Protein AF-A0A3M1NDR6-F1 (afdb_monomer_lite)

Radius of gyration: 30.27 Å; chains: 1; bounding box: 52×83×50 Å

Secondary structure (DSSP, 8-state):
-TTTHHHHHHHHHHHT-PPP-PPPPP---S-SSGGGSTT-----HHHHHHH-HHHHHHHHHSHHHHSS----GGG----SSSPPPEEETTTTEEEEEEEETTEEEEEEE-

pLDDT: mean 85.21, std 14.34, range [54.5, 98.19]

Structure (mmCIF, N/CA/C/O backbone):
data_AF-A0A3M1NDR6-F1
#
_entry.id   AF-A0A3M1NDR6-F1
#
loop_
_atom_site.group_PDB
_atom_site.id
_atom_site.type_symbol
_atom_site.label_atom_id
_atom_site.label_alt_id
_atom_site.label_comp_id
_atom_site.label_asym_id
_atom_site.label_entity_id
_atom_site.label_seq_id
_atom_site.pdbx_PDB_ins_code
_atom_site.Cartn_x
_atom_site.Cartn_y
_atom_site.Cartn_z
_atom_site.occupancy
_atom_site.B_iso_or_equiv
_atom_site.auth_seq_id
_atom_site.auth_comp_id
_atom_site.auth_asym_id
_atom_site.auth_atom_id
_atom_site.pdbx_PDB_model_num
ATOM 1 N N . MET A 1 1 ? -27.136 66.615 16.556 1.00 56.97 1 MET A N 1
ATOM 2 C CA . MET A 1 1 ? -26.266 65.715 17.355 1.00 56.97 1 MET A CA 1
ATOM 3 C C . MET A 1 1 ? -25.707 64.520 16.559 1.00 56.97 1 MET A C 1
ATOM 5 O O . MET A 1 1 ? -24.837 63.831 17.066 1.00 56.97 1 MET A O 1
ATOM 9 N N . GLN A 1 2 ? -26.086 64.322 15.286 1.00 55.66 2 GLN A N 1
ATOM 10 C CA . GLN A 1 2 ? -25.692 63.155 14.470 1.00 55.66 2 GLN A CA 1
ATOM 11 C C . GLN A 1 2 ? -24.245 63.156 13.919 1.00 55.66 2 GLN A C 1
ATOM 13 O O . GLN A 1 2 ? -23.840 62.178 13.303 1.00 55.66 2 GLN A O 1
ATOM 18 N N . ARG A 1 3 ? -23.469 64.245 14.072 1.00 57.88 3 ARG A N 1
ATOM 19 C CA . ARG A 1 3 ? -22.143 64.396 13.426 1.00 57.88 3 ARG A CA 1
ATOM 20 C C . ARG A 1 3 ? -20.926 64.243 14.350 1.00 57.88 3 ARG A C 1
ATOM 22 O O . ARG A 1 3 ? -19.820 64.147 13.837 1.00 57.88 3 ARG A O 1
ATOM 29 N N . LEU A 1 4 ? -21.108 64.165 15.675 1.00 57.12 4 LEU A N 1
ATOM 30 C CA . LEU A 1 4 ? -20.011 63.882 16.625 1.00 57.12 4 LEU A CA 1
ATOM 31 C C . LEU A 1 4 ? -19.834 62.386 16.930 1.00 57.12 4 LEU A C 1
ATOM 33 O O . LEU A 1 4 ? -18.748 61.958 17.311 1.00 57.12 4 LEU A O 1
ATOM 37 N N . LEU A 1 5 ? -20.878 61.586 16.706 1.00 54.50 5 LEU A N 1
ATOM 38 C CA . LEU A 1 5 ? -20.864 60.142 16.931 1.00 54.50 5 LEU A CA 1
ATOM 39 C C . LEU A 1 5 ? -19.798 59.366 16.121 1.00 54.50 5 LEU A C 1
ATOM 41 O O . LEU A 1 5 ? -19.174 58.480 16.701 1.00 54.50 5 LEU A O 1
ATOM 45 N N . PRO A 1 6 ? -19.523 59.669 14.831 1.00 59.19 6 PRO A N 1
ATOM 46 C CA . PRO A 1 6 ? -18.581 58.859 14.058 1.00 59.19 6 PRO A CA 1
ATOM 47 C C . PRO A 1 6 ? -17.116 59.118 14.441 1.00 59.19 6 PRO A C 1
ATOM 49 O O . PRO A 1 6 ? -16.286 58.226 14.300 1.00 59.19 6 PRO A O 1
ATOM 52 N N . LEU A 1 7 ? -16.791 60.306 14.969 1.00 59.47 7 LEU A N 1
ATOM 53 C CA . LEU A 1 7 ? -15.426 60.650 15.385 1.00 59.47 7 LEU A CA 1
ATOM 54 C C . LEU A 1 7 ? -15.036 60.007 16.720 1.00 59.47 7 LEU A C 1
ATOM 56 O O . LEU A 1 7 ? -13.909 59.539 16.861 1.00 59.47 7 LEU A O 1
ATOM 60 N N . LEU A 1 8 ? -15.966 59.929 17.677 1.00 59.53 8 LEU A N 1
ATOM 61 C CA . LEU A 1 8 ? -15.717 59.216 18.933 1.00 59.53 8 LEU A CA 1
ATOM 62 C C . LEU A 1 8 ? -15.611 57.701 18.717 1.00 59.53 8 LEU A C 1
ATOM 64 O O . LEU A 1 8 ? -14.817 57.038 19.381 1.00 59.53 8 LEU A O 1
ATOM 68 N N . ALA A 1 9 ? -16.368 57.165 17.757 1.00 59.34 9 ALA A N 1
ATOM 69 C CA . ALA A 1 9 ? -16.315 55.750 17.411 1.00 59.34 9 ALA A CA 1
ATOM 70 C C . ALA A 1 9 ? -14.952 55.337 16.824 1.00 59.34 9 ALA A C 1
ATOM 72 O O . ALA A 1 9 ? -14.464 54.248 17.114 1.00 59.34 9 ALA A O 1
ATOM 73 N N . LEU A 1 10 ? -14.302 56.210 16.045 1.00 61.91 10 LEU A N 1
ATOM 74 C CA . LEU A 1 10 ? -13.026 55.892 15.400 1.00 61.91 10 LEU A CA 1
ATOM 75 C C . LEU A 1 10 ? -11.831 55.932 16.371 1.00 61.91 10 LEU A C 1
ATOM 77 O O . LEU A 1 10 ? -10.900 55.143 16.232 1.00 61.91 10 LEU A O 1
ATOM 81 N N . ALA A 1 11 ? -11.869 56.804 17.384 1.00 60.50 11 ALA A N 1
ATOM 82 C CA . ALA A 1 11 ? -10.804 56.914 18.386 1.00 60.50 11 ALA A CA 1
ATOM 83 C C . ALA A 1 11 ? -10.769 55.723 19.365 1.00 60.50 11 ALA A C 1
ATOM 85 O O . ALA A 1 11 ? -9.692 55.312 19.793 1.00 60.50 11 ALA A O 1
ATOM 86 N N . GLY A 1 12 ? -11.924 55.123 19.678 1.00 60.44 12 GLY A N 1
ATOM 87 C CA . GLY A 1 12 ? -11.996 53.921 20.519 1.00 60.44 12 GLY A CA 1
ATOM 88 C C . GLY A 1 12 ? -11.406 52.672 19.855 1.00 60.44 12 GLY A C 1
ATOM 89 O O . GLY A 1 12 ? -10.890 51.794 20.543 1.00 60.44 12 GLY A O 1
ATOM 90 N N . LEU A 1 13 ? -11.418 52.615 18.520 1.00 60.44 13 LEU A N 1
ATOM 91 C CA . LEU A 1 13 ? -10.944 51.455 17.762 1.00 60.44 13 LEU A CA 1
ATOM 92 C C . LEU A 1 13 ? -9.418 51.269 17.835 1.00 60.44 13 LEU A C 1
ATOM 94 O O . LEU A 1 13 ? -8.938 50.143 17.776 1.00 60.44 13 LEU A O 1
ATOM 98 N N . MET A 1 14 ? -8.656 52.354 18.001 1.00 59.41 14 MET A N 1
ATOM 99 C CA . MET A 1 14 ? -7.185 52.318 17.997 1.00 59.41 14 MET A CA 1
ATOM 100 C C . MET A 1 14 ? -6.573 51.935 19.354 1.00 59.41 14 MET A C 1
ATOM 102 O O . MET A 1 14 ? -5.431 51.490 19.402 1.00 59.41 14 MET A O 1
ATOM 106 N N . ALA A 1 15 ? -7.315 52.070 20.460 1.00 60.53 15 ALA A N 1
ATOM 107 C CA . ALA A 1 15 ? -6.827 51.724 21.802 1.00 60.53 15 ALA A CA 1
ATOM 108 C C . ALA A 1 15 ? -6.993 50.232 22.150 1.00 60.53 15 ALA A C 1
ATOM 110 O O . ALA A 1 15 ? -6.400 49.752 23.113 1.00 60.53 15 ALA A O 1
ATOM 111 N N . ALA A 1 16 ? -7.785 49.491 21.370 1.00 62.81 16 ALA A N 1
ATOM 112 C CA . ALA A 1 16 ? -8.087 48.082 21.624 1.00 62.81 16 ALA A CA 1
ATOM 113 C C . ALA A 1 16 ? -7.040 47.103 21.050 1.00 62.81 16 ALA A C 1
ATOM 115 O O . ALA A 1 16 ? -7.160 45.898 21.256 1.00 62.81 16 ALA A O 1
ATOM 116 N N . CYS A 1 17 ? -6.011 47.592 20.352 1.00 55.97 17 CYS A N 1
ATOM 117 C CA . CYS A 1 17 ? -4.984 46.758 19.723 1.00 55.97 17 CYS A CA 1
ATOM 118 C C . CYS A 1 17 ? -3.597 46.999 20.341 1.00 55.97 17 CYS A C 1
ATOM 120 O O . CYS A 1 17 ? -2.694 47.512 19.686 1.00 55.97 17 CYS A O 1
ATOM 122 N N . GLY A 1 18 ? -3.420 46.630 21.612 1.00 68.25 18 GLY A N 1
ATOM 123 C CA . GLY A 1 18 ? -2.092 46.411 22.200 1.00 68.25 18 GLY A CA 1
ATOM 124 C C . GLY A 1 18 ? -1.675 44.938 22.053 1.00 68.25 18 GLY A C 1
ATOM 125 O O . GLY A 1 18 ? -2.551 44.073 22.108 1.00 68.25 18 GLY A O 1
ATOM 126 N N . PRO A 1 19 ? -0.381 44.613 21.859 1.00 63.00 19 PRO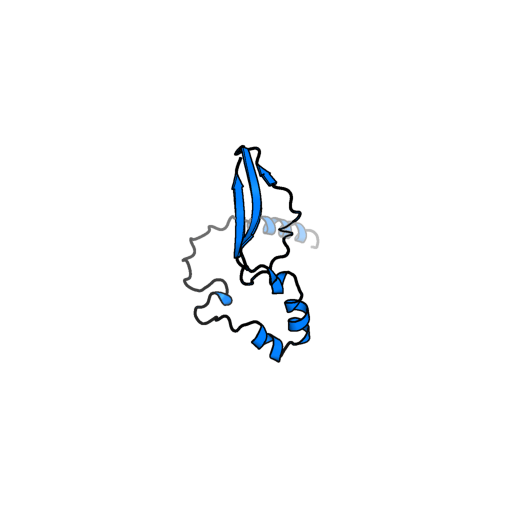 A N 1
ATOM 127 C CA . PRO A 1 19 ? 0.056 43.226 21.725 1.00 63.00 19 PRO A CA 1
ATOM 128 C C . PRO A 1 19 ? -0.117 42.483 23.057 1.00 63.00 19 PRO A C 1
ATOM 130 O O . PRO A 1 19 ? 0.375 42.920 24.099 1.00 63.00 19 PRO A O 1
ATOM 133 N N . ALA A 1 20 ? -0.842 41.366 23.018 1.00 65.31 20 ALA A N 1
ATOM 134 C CA . ALA A 1 20 ? -1.028 40.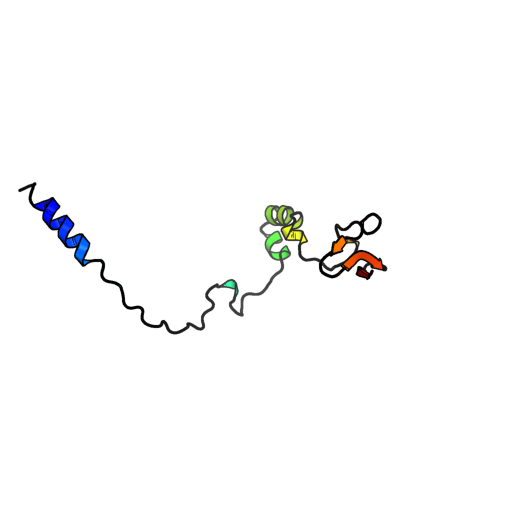492 24.166 1.00 65.31 20 ALA A CA 1
ATOM 135 C C . ALA A 1 20 ? 0.293 39.780 24.503 1.00 65.31 20 ALA A C 1
ATOM 137 O O . ALA A 1 20 ? 0.941 39.206 23.633 1.00 65.31 20 ALA A O 1
ATOM 138 N N . SER A 1 21 ? 0.696 39.840 25.773 1.00 63.44 21 SER A N 1
ATOM 139 C CA . SER A 1 21 ? 1.845 39.100 26.299 1.00 63.44 21 SER A CA 1
ATOM 140 C C . SER A 1 21 ? 1.474 37.622 26.436 1.00 63.44 21 SER A C 1
ATOM 142 O O . SER A 1 21 ? 0.594 37.281 27.230 1.00 63.44 21 SER A O 1
ATOM 144 N N . GLU A 1 22 ? 2.108 36.751 25.652 1.00 64.81 22 GLU A N 1
ATOM 145 C CA . GLU A 1 22 ? 1.891 35.305 25.720 1.00 64.81 22 GLU A CA 1
ATOM 146 C C . GLU A 1 22 ? 2.621 34.717 26.938 1.00 64.81 22 GLU A C 1
ATOM 148 O O . GLU A 1 22 ? 3.836 34.847 27.103 1.00 64.81 22 GLU A O 1
ATOM 153 N N . ARG A 1 23 ? 1.857 34.077 27.830 1.00 63.84 23 ARG A N 1
ATOM 154 C CA . ARG A 1 23 ? 2.364 33.336 28.993 1.00 63.84 23 ARG A CA 1
ATOM 155 C C . ARG A 1 23 ? 2.594 31.881 28.559 1.00 63.84 23 ARG A C 1
ATOM 157 O O . ARG A 1 23 ? 1.717 31.356 27.880 1.00 63.84 23 ARG A O 1
ATOM 164 N N . PRO A 1 24 ? 3.692 31.203 28.945 1.00 61.94 24 PRO A N 1
ATOM 165 C CA . PRO A 1 24 ? 3.923 29.828 28.509 1.00 61.94 24 PRO A CA 1
ATOM 166 C C . PRO A 1 24 ? 2.834 28.917 29.081 1.00 61.94 24 PRO A C 1
ATOM 168 O O . PRO A 1 24 ? 2.686 28.808 30.301 1.00 61.94 24 PRO A O 1
ATOM 171 N N . GLU A 1 25 ? 2.053 28.307 28.197 1.00 67.19 25 GLU A N 1
ATOM 172 C CA . GLU A 1 25 ? 0.986 27.374 28.542 1.00 67.19 25 GLU A CA 1
ATOM 173 C C . GLU A 1 25 ? 1.606 26.043 28.990 1.00 67.19 25 GLU A C 1
ATOM 175 O O . GLU A 1 25 ? 2.488 25.493 28.326 1.00 67.19 25 GLU A O 1
ATOM 180 N N . ALA A 1 26 ? 1.204 25.547 30.163 1.00 66.75 26 ALA A N 1
ATOM 181 C CA . ALA A 1 26 ? 1.685 24.269 30.674 1.00 66.75 26 ALA A CA 1
ATOM 182 C C . ALA A 1 26 ? 1.211 23.144 29.743 1.00 66.75 26 ALA A C 1
ATOM 184 O O . ALA A 1 26 ? 0.017 23.033 29.471 1.00 66.75 26 ALA A O 1
ATOM 185 N N . ALA A 1 27 ? 2.139 22.314 29.261 1.00 67.69 27 ALA A N 1
ATOM 186 C CA . ALA A 1 27 ? 1.814 21.209 28.368 1.00 67.69 27 ALA A CA 1
ATOM 187 C C . ALA A 1 27 ? 0.818 20.252 29.046 1.00 67.69 27 ALA A C 1
ATOM 189 O O . ALA A 1 27 ? 1.148 19.591 30.033 1.00 67.69 27 ALA A O 1
ATOM 190 N N . SER A 1 28 ? -0.413 20.208 28.531 1.00 72.94 28 SER A N 1
ATOM 191 C CA . SER A 1 28 ? -1.421 19.244 28.969 1.00 72.94 28 SER A CA 1
ATOM 192 C C . SER A 1 28 ? -1.010 17.833 28.543 1.00 72.94 28 SER A C 1
ATOM 194 O O . SER A 1 28 ? -0.506 17.638 27.438 1.00 72.94 28 SER A O 1
ATOM 196 N N . ASN A 1 29 ? -1.209 16.854 29.427 1.00 74.12 29 ASN A N 1
ATOM 197 C CA . ASN A 1 29 ? -0.922 15.442 29.150 1.00 74.12 29 ASN A CA 1
ATOM 198 C C . ASN A 1 29 ? -2.106 14.731 28.462 1.00 74.12 29 ASN A C 1
ATOM 200 O O . ASN A 1 29 ? -2.094 13.514 28.300 1.00 74.12 29 ASN A O 1
ATOM 204 N N . GLU A 1 30 ? -3.137 15.495 28.099 1.00 82.12 30 GLU A N 1
ATOM 205 C CA . GLU A 1 30 ? -4.301 15.007 27.374 1.00 82.12 30 GLU A CA 1
ATOM 206 C C . GLU A 1 30 ? -3.976 14.925 25.880 1.00 82.12 30 GLU A C 1
ATOM 208 O O . GLU A 1 30 ? -3.350 15.840 25.327 1.00 82.12 30 GLU A O 1
ATOM 213 N N . PRO A 1 31 ? -4.384 13.848 25.192 1.00 84.25 31 PRO A N 1
ATOM 214 C CA . PRO A 1 31 ? -4.171 13.757 23.764 1.00 84.25 31 PRO A CA 1
ATOM 215 C C . PRO A 1 31 ? -4.960 14.863 23.059 1.00 84.25 31 PRO A C 1
ATOM 217 O O . PRO A 1 31 ? -6.173 14.982 23.208 1.00 84.25 31 PRO A O 1
ATOM 220 N N . VAL A 1 32 ? -4.270 15.639 22.221 1.00 89.56 32 VAL A N 1
ATOM 221 C CA . VAL A 1 32 ? -4.882 16.694 21.389 1.00 89.56 32 VAL A CA 1
ATOM 222 C C . VAL A 1 32 ? -6.026 16.143 20.526 1.00 89.56 32 VAL A C 1
ATOM 224 O O . VAL A 1 32 ? -6.995 16.845 20.244 1.00 89.56 32 VAL A O 1
ATOM 227 N N . TYR A 1 33 ? -5.930 14.871 20.125 1.00 90.62 33 TYR A N 1
ATOM 228 C CA . TYR A 1 33 ? -6.950 14.177 19.350 1.00 90.62 33 TYR A CA 1
ATOM 229 C C . TYR A 1 33 ? -7.448 12.934 20.085 1.00 90.62 33 TYR A C 1
ATOM 231 O O . TYR A 1 33 ? -6.654 12.093 20.503 1.00 90.62 33 TYR A O 1
ATOM 239 N N . LEU A 1 34 ? -8.772 12.771 20.156 1.00 89.31 34 LEU A N 1
ATOM 240 C CA . LEU A 1 34 ? -9.422 11.654 20.856 1.00 89.31 34 LEU A CA 1
ATOM 241 C C . LEU A 1 34 ? -8.958 10.273 20.361 1.00 89.31 34 LEU A C 1
ATOM 243 O O . LEU A 1 34 ? -8.906 9.323 21.130 1.00 89.31 34 LEU A O 1
ATOM 247 N N . ASN A 1 35 ? -8.575 10.148 19.086 1.00 88.75 35 ASN A N 1
ATOM 248 C CA . ASN A 1 35 ? -8.092 8.888 18.516 1.00 88.75 35 ASN A CA 1
ATOM 249 C C . ASN A 1 35 ? -6.678 8.486 18.980 1.00 88.75 35 ASN A C 1
ATOM 251 O O . ASN A 1 35 ? -6.208 7.427 18.578 1.00 88.75 35 ASN A O 1
ATOM 255 N N . HIS A 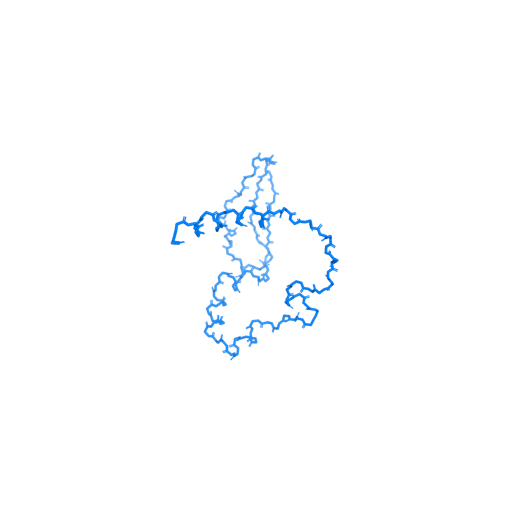1 36 ? -5.985 9.319 19.763 1.00 90.75 36 HIS A N 1
ATOM 256 C CA . HIS A 1 36 ? -4.707 8.974 20.400 1.00 90.75 36 HIS A CA 1
ATOM 257 C C . HIS A 1 36 ? -4.878 8.508 21.852 1.00 90.75 36 HIS A C 1
ATOM 259 O O . HIS A 1 36 ? -3.883 8.205 22.510 1.00 90.75 36 HIS A O 1
ATOM 265 N N . ALA A 1 37 ? -6.110 8.470 22.365 1.00 90.88 37 ALA A N 1
ATOM 266 C CA . ALA A 1 37 ? -6.375 7.963 23.699 1.00 90.88 37 ALA A CA 1
ATOM 267 C C . ALA A 1 37 ? -6.056 6.452 23.776 1.00 90.88 37 ALA A C 1
ATOM 269 O O . ALA A 1 37 ? -6.300 5.728 22.806 1.00 90.88 37 ALA A O 1
ATOM 270 N N . PRO A 1 38 ? -5.491 5.953 24.890 1.00 88.31 38 PRO A N 1
ATOM 271 C CA . PRO A 1 38 ? -5.024 4.567 25.008 1.00 88.31 38 PRO A CA 1
ATOM 272 C C . PRO A 1 38 ? -6.137 3.517 24.848 1.00 88.31 38 PRO A C 1
ATOM 274 O O . PRO A 1 38 ? -5.866 2.377 24.478 1.00 88.31 38 PRO A O 1
ATOM 277 N N . GLU A 1 39 ? -7.386 3.888 25.110 1.00 90.88 39 GLU A N 1
ATOM 278 C CA . GLU A 1 39 ? -8.573 3.058 24.922 1.00 90.88 39 GLU A CA 1
ATOM 279 C C . GLU A 1 39 ? -9.042 2.965 23.459 1.00 90.88 39 GLU A C 1
ATOM 281 O O . GLU A 1 39 ? -9.813 2.063 23.116 1.00 90.88 39 GLU A O 1
ATOM 286 N N . ALA A 1 40 ? -8.592 3.869 22.581 1.00 92.62 40 ALA A N 1
ATOM 287 C CA . ALA A 1 40 ? -8.948 3.852 21.169 1.00 92.62 40 ALA A CA 1
ATOM 288 C C . ALA A 1 40 ? -8.201 2.714 20.455 1.00 92.62 40 ALA A C 1
ATOM 290 O O . ALA A 1 40 ? -6.998 2.783 20.204 1.00 92.62 40 ALA A O 1
ATOM 291 N N . THR A 1 41 ? -8.926 1.652 20.100 1.00 93.00 41 THR A N 1
ATOM 292 C CA . THR A 1 41 ? -8.358 0.464 19.447 1.00 93.00 41 THR A CA 1
ATOM 293 C C . THR A 1 41 ? -8.855 0.306 18.014 1.00 93.00 41 THR A C 1
ATOM 295 O O . THR A 1 41 ? -9.967 0.698 17.655 1.00 93.00 41 THR A O 1
ATOM 298 N N . TYR A 1 42 ? -8.012 -0.276 17.161 1.00 92.31 42 TYR A N 1
ATOM 299 C CA . TYR A 1 42 ? -8.378 -0.562 15.780 1.00 92.31 42 TYR A CA 1
ATOM 300 C C . TYR A 1 42 ? -9.261 -1.813 15.707 1.00 92.31 42 TYR A C 1
ATOM 302 O O . TYR A 1 42 ? -8.788 -2.928 15.908 1.00 92.31 42 TYR A O 1
ATOM 310 N N . VAL A 1 43 ? -10.544 -1.628 15.391 1.00 94.25 43 VAL A N 1
ATOM 311 C CA . VAL A 1 43 ? -11.550 -2.711 15.361 1.00 94.25 43 VAL A CA 1
ATOM 312 C C . VAL A 1 43 ? -11.658 -3.440 14.016 1.00 94.25 43 VAL A C 1
ATOM 314 O O . VAL A 1 43 ? -12.398 -4.412 13.899 1.00 94.25 43 VAL A O 1
ATOM 317 N N . GLY A 1 44 ? -10.931 -2.986 12.993 1.00 93.38 44 GLY A N 1
ATOM 318 C CA . GLY A 1 44 ? -11.072 -3.482 11.624 1.00 93.38 44 GLY A CA 1
ATOM 319 C C . GLY A 1 44 ? -12.246 -2.842 10.878 1.00 93.38 44 GLY A C 1
ATOM 320 O O . GLY A 1 44 ? -13.300 -2.530 11.435 1.00 93.38 44 GLY A O 1
ATOM 321 N N . LYS A 1 45 ? -12.062 -2.622 9.576 1.00 93.44 45 LYS A N 1
ATOM 322 C CA . LYS A 1 45 ? -13.078 -2.000 8.707 1.00 93.44 45 LYS A CA 1
ATOM 323 C C . LYS A 1 45 ? -14.329 -2.872 8.542 1.00 93.44 45 LYS A C 1
ATOM 325 O O . LYS A 1 45 ? -15.392 -2.361 8.200 1.00 93.44 45 LYS A O 1
ATOM 330 N N . GLU A 1 46 ? -14.199 -4.175 8.771 1.00 95.62 46 GLU A N 1
ATOM 331 C CA . GLU A 1 46 ? -15.251 -5.181 8.657 1.00 95.62 46 GLU A CA 1
ATOM 332 C C . GLU A 1 46 ? -16.372 -4.903 9.663 1.00 95.62 46 GLU A C 1
ATOM 334 O O . GLU A 1 46 ? -17.546 -4.970 9.301 1.00 95.62 46 GLU A O 1
ATOM 339 N N . VAL A 1 47 ? -16.017 -4.486 10.887 1.00 97.50 47 VAL A N 1
ATOM 340 C CA . VAL A 1 47 ? -16.976 -4.074 11.923 1.00 97.50 47 VAL A CA 1
ATOM 341 C C . VAL A 1 47 ? -17.823 -2.907 11.425 1.00 97.50 47 VAL A C 1
ATOM 343 O O . VAL A 1 47 ? -19.049 -2.959 11.495 1.00 97.50 47 VAL A O 1
ATOM 346 N N . CYS A 1 48 ? -17.195 -1.890 10.834 1.00 96.25 48 CYS A N 1
ATOM 347 C CA . CYS A 1 48 ? -17.904 -0.748 10.256 1.00 96.25 48 CYS A CA 1
ATOM 348 C C . CYS A 1 48 ? -18.828 -1.169 9.098 1.00 96.25 48 CYS A C 1
ATOM 350 O O . CYS A 1 48 ? -19.915 -0.613 8.939 1.00 96.25 48 CYS A O 1
ATOM 352 N N . GLY A 1 49 ? -18.414 -2.160 8.302 1.00 97.06 49 GLY A N 1
ATOM 353 C CA . GLY A 1 49 ? -19.182 -2.686 7.172 1.00 97.06 49 GLY A CA 1
ATOM 354 C C . GLY A 1 49 ? -20.498 -3.358 7.560 1.00 97.06 49 GLY A C 1
ATOM 355 O O . GLY A 1 49 ? -21.415 -3.375 6.743 1.00 97.06 49 GLY A O 1
ATOM 356 N N . THR A 1 50 ? -20.635 -3.828 8.806 1.00 97.81 50 THR A N 1
ATOM 357 C CA . THR A 1 50 ? -21.891 -4.420 9.305 1.00 97.81 50 THR A CA 1
ATOM 358 C C . THR A 1 50 ? -23.055 -3.423 9.321 1.00 97.81 50 THR A C 1
ATOM 360 O O . THR A 1 50 ? -24.179 -3.792 8.992 1.00 97.81 50 THR A O 1
ATOM 363 N N . CYS A 1 51 ? -22.782 -2.150 9.632 1.00 98.19 51 CYS A N 1
ATOM 364 C CA . CYS A 1 51 ? -23.776 -1.070 9.647 1.00 98.19 51 CYS A CA 1
ATOM 365 C C . CYS A 1 51 ? -23.675 -0.141 8.423 1.00 98.19 51 CYS A C 1
ATOM 367 O O . CYS A 1 51 ? -24.609 0.608 8.128 1.00 98.19 51 CYS A O 1
ATOM 369 N N . HIS A 1 52 ? -22.541 -0.141 7.713 1.00 98.00 52 HIS A N 1
ATOM 370 C CA . HIS A 1 52 ? -22.276 0.733 6.563 1.00 98.00 52 HIS A CA 1
ATOM 371 C C . HIS A 1 52 ? -21.800 -0.044 5.321 1.00 98.00 52 HIS A C 1
ATOM 373 O O . HIS A 1 52 ? -20.664 0.155 4.873 1.00 98.00 52 HIS A O 1
ATOM 379 N N . PRO A 1 53 ? -22.658 -0.891 4.724 1.00 97.38 53 PRO A N 1
ATOM 380 C CA . PRO A 1 53 ? -22.271 -1.779 3.626 1.00 97.38 53 PRO A CA 1
ATOM 381 C C . PRO A 1 53 ? -21.812 -1.030 2.364 1.00 97.38 53 PRO A C 1
ATOM 383 O O . PRO A 1 53 ? -20.736 -1.324 1.848 1.00 97.38 53 PRO A O 1
ATOM 386 N N . ASP A 1 54 ? -22.532 0.005 1.921 1.00 97.50 54 ASP A N 1
ATOM 387 C CA . ASP A 1 54 ? -22.190 0.739 0.687 1.00 97.50 54 ASP A CA 1
ATOM 388 C C . ASP A 1 54 ? -20.833 1.458 0.793 1.00 97.50 54 ASP A C 1
ATOM 390 O O . ASP A 1 54 ? -20.025 1.496 -0.144 1.00 97.50 54 ASP A O 1
ATOM 394 N N . LYS A 1 55 ? -20.548 2.018 1.978 1.00 97.88 55 LYS A N 1
ATOM 395 C CA . LYS A 1 55 ? -19.260 2.667 2.262 1.00 97.88 55 LYS A CA 1
ATOM 396 C C . LYS A 1 55 ? -18.142 1.636 2.289 1.00 97.88 55 LYS A C 1
ATOM 398 O O . LYS A 1 55 ? -17.068 1.889 1.757 1.00 97.88 55 LYS A O 1
ATOM 403 N N . TYR A 1 56 ? -18.393 0.477 2.889 1.00 97.06 56 TYR A N 1
ATOM 404 C CA . TYR A 1 56 ? -17.426 -0.609 2.935 1.00 97.06 56 TYR A CA 1
ATOM 405 C C . TYR A 1 56 ? -17.096 -1.129 1.529 1.00 97.06 56 TYR A C 1
ATOM 407 O O . TYR A 1 56 ? -15.922 -1.251 1.169 1.00 97.06 56 TYR A O 1
ATOM 415 N N . GLU A 1 57 ? -18.107 -1.365 0.693 1.00 95.62 57 GLU A N 1
ATOM 416 C CA . GLU A 1 57 ? -17.922 -1.844 -0.677 1.00 95.62 57 GLU A CA 1
ATOM 417 C C . GLU A 1 57 ? -17.105 -0.857 -1.524 1.00 95.62 57 GLU A C 1
ATOM 419 O O . GLU A 1 57 ? -16.130 -1.241 -2.175 1.00 95.62 57 GLU A O 1
ATOM 424 N N . THR A 1 58 ? -17.444 0.431 -1.482 1.00 97.06 58 THR A N 1
ATOM 425 C CA . THR A 1 58 ? -16.718 1.456 -2.249 1.00 97.06 58 THR A CA 1
ATOM 426 C C . THR A 1 58 ? -15.305 1.685 -1.704 1.00 97.06 58 THR A C 1
ATOM 428 O O . THR A 1 58 ? -14.342 1.734 -2.476 1.00 97.06 58 THR A O 1
ATOM 431 N N . PHE A 1 59 ? -15.140 1.733 -0.378 1.00 95.62 59 PHE A N 1
ATOM 432 C CA . PHE A 1 59 ? -13.838 1.892 0.269 1.00 95.62 59 PHE A CA 1
ATOM 433 C C . PHE A 1 59 ? -12.885 0.741 -0.060 1.00 95.62 59 PHE A C 1
ATOM 435 O O . PHE A 1 59 ? -11.743 0.992 -0.442 1.00 95.62 59 PHE A O 1
ATOM 442 N N . THR A 1 60 ? -13.334 -0.515 0.026 1.00 93.06 60 THR A N 1
ATOM 443 C CA . THR A 1 60 ? -12.486 -1.704 -0.209 1.00 93.06 60 THR A CA 1
ATOM 444 C C . THR A 1 60 ? -11.934 -1.794 -1.633 1.00 93.06 60 THR A C 1
ATOM 446 O O . THR A 1 60 ? -10.867 -2.376 -1.837 1.00 93.06 60 THR A O 1
ATOM 449 N N . ARG A 1 61 ? -12.622 -1.193 -2.610 1.00 92.44 61 ARG A N 1
ATOM 450 C CA . ARG A 1 61 ? -12.185 -1.124 -4.013 1.00 92.44 61 ARG A CA 1
ATOM 451 C C . ARG A 1 61 ? -11.318 0.097 -4.320 1.00 92.44 61 ARG A C 1
ATOM 453 O O . ARG A 1 61 ? -10.640 0.112 -5.346 1.00 92.44 61 ARG A O 1
ATOM 460 N N . SER A 1 62 ? -11.323 1.105 -3.449 1.00 93.69 62 SER A N 1
ATOM 461 C CA . SER A 1 62 ? -10.512 2.311 -3.617 1.00 93.69 62 SER A CA 1
ATOM 462 C C . SER A 1 62 ? -9.012 2.021 -3.486 1.00 93.69 62 SER A C 1
ATOM 464 O O . SER A 1 62 ? -8.596 1.027 -2.888 1.00 93.69 62 SER A O 1
ATOM 466 N N . GLN A 1 63 ? -8.182 2.929 -4.004 1.00 90.62 63 GLN A N 1
ATOM 467 C CA . GLN A 1 63 ? -6.729 2.866 -3.810 1.00 90.62 63 GLN A CA 1
ATOM 468 C C . GLN A 1 63 ? -6.365 2.905 -2.318 1.00 90.62 63 GLN A C 1
ATOM 470 O O . GLN A 1 63 ? -5.529 2.125 -1.872 1.00 90.62 63 GLN A O 1
ATOM 475 N N . MET A 1 64 ? -7.065 3.729 -1.529 1.00 91.75 64 MET A N 1
ATOM 476 C CA . MET A 1 64 ? -6.870 3.819 -0.077 1.00 91.75 64 MET A CA 1
ATOM 477 C C . MET A 1 64 ? -7.214 2.512 0.641 1.00 91.75 64 MET A C 1
ATOM 479 O O . MET A 1 64 ? -6.464 2.063 1.496 1.00 91.75 64 MET A O 1
ATOM 483 N N . GLY A 1 65 ? -8.307 1.843 0.269 1.00 91.75 65 GLY A N 1
ATOM 484 C CA . GLY A 1 65 ? -8.680 0.552 0.862 1.00 91.75 65 GLY A CA 1
ATOM 485 C C . GLY A 1 65 ? -7.752 -0.606 0.480 1.00 91.75 65 GLY A C 1
ATOM 486 O O . GLY A 1 65 ? -7.839 -1.683 1.077 1.00 91.75 65 GLY A O 1
ATOM 487 N N . ARG A 1 66 ? -6.873 -0.395 -0.508 1.00 89.25 66 ARG A N 1
ATOM 488 C CA . ARG A 1 66 ? -5.896 -1.364 -1.019 1.00 89.25 66 ARG A CA 1
ATOM 489 C C . ARG A 1 66 ? -4.442 -1.003 -0.695 1.00 89.25 66 ARG A C 1
ATOM 491 O O . ARG A 1 66 ? -3.572 -1.792 -1.051 1.00 89.25 66 ARG A O 1
ATOM 498 N N . SER A 1 67 ? -4.175 0.138 -0.055 1.00 89.69 67 SER A N 1
ATOM 499 C CA . SER A 1 67 ? -2.815 0.670 0.124 1.00 89.69 67 SER A CA 1
ATOM 500 C C . SER A 1 67 ? -1.964 -0.128 1.113 1.00 89.69 67 SER A C 1
ATOM 502 O O . SER A 1 67 ? -0.749 -0.179 0.957 1.00 89.69 67 SER A O 1
ATOM 504 N N . PHE A 1 68 ? -2.586 -0.794 2.088 1.00 87.62 68 PHE A N 1
ATOM 505 C CA . PHE A 1 68 ? -1.889 -1.609 3.082 1.00 87.62 68 PHE A CA 1
ATOM 506 C C . PHE A 1 68 ? -2.293 -3.075 2.958 1.00 87.62 68 PHE A C 1
ATOM 508 O O . PHE A 1 68 ? -3.338 -3.504 3.449 1.00 87.62 68 PHE A O 1
ATOM 515 N N . LYS A 1 69 ? -1.445 -3.847 2.277 1.00 88.19 69 LYS A N 1
ATOM 516 C CA . LYS A 1 69 ? -1.551 -5.302 2.140 1.00 88.19 69 LYS A CA 1
ATOM 517 C C . LYS A 1 69 ? -0.167 -5.944 2.260 1.00 88.19 69 LYS A C 1
ATOM 519 O O . LYS A 1 69 ? 0.827 -5.264 2.007 1.00 88.19 69 LYS A O 1
ATOM 524 N N . PRO A 1 70 ? -0.081 -7.247 2.587 1.00 91.19 70 PRO A N 1
ATOM 525 C CA . PRO A 1 70 ? 1.181 -7.974 2.524 1.00 91.19 70 PRO A CA 1
ATOM 526 C C . PRO A 1 70 ? 1.837 -7.841 1.145 1.00 91.19 70 PRO A C 1
ATOM 528 O O . PRO A 1 70 ? 1.163 -8.015 0.119 1.00 91.19 70 PRO A O 1
ATOM 531 N N . ALA A 1 71 ? 3.141 -7.558 1.140 1.00 91.44 71 ALA A N 1
ATOM 532 C CA . ALA A 1 71 ? 3.960 -7.389 -0.057 1.00 91.44 71 ALA A CA 1
ATOM 533 C C . ALA A 1 71 ? 4.184 -8.738 -0.759 1.00 91.44 71 ALA A C 1
ATOM 535 O O . ALA A 1 71 ? 5.179 -9.420 -0.540 1.00 91.44 71 ALA A O 1
ATOM 536 N N . THR A 1 72 ? 3.211 -9.125 -1.579 1.00 93.25 72 THR A N 1
ATOM 537 C CA . THR A 1 72 ? 3.176 -10.380 -2.341 1.00 93.25 72 THR A CA 1
ATOM 538 C C . THR A 1 72 ? 2.952 -10.077 -3.813 1.00 93.25 72 THR A C 1
ATOM 540 O O . THR A 1 72 ? 2.406 -9.022 -4.153 1.00 93.25 72 THR A O 1
ATOM 543 N N . LEU A 1 73 ? 3.309 -11.018 -4.687 1.00 92.69 73 LEU A N 1
ATOM 544 C CA . LEU A 1 73 ? 3.103 -10.879 -6.130 1.00 92.69 73 LEU A CA 1
ATOM 545 C C . LEU A 1 73 ? 1.644 -10.569 -6.491 1.00 92.69 73 LEU A C 1
ATOM 547 O O . LEU A 1 73 ? 1.396 -9.638 -7.249 1.00 92.69 73 LEU A O 1
ATOM 551 N N . GLN A 1 74 ? 0.679 -11.253 -5.870 1.00 92.31 74 GLN A N 1
ATOM 552 C CA . GLN A 1 74 ? -0.753 -11.023 -6.106 1.00 92.31 74 GLN A CA 1
ATOM 553 C C . GLN A 1 74 ? -1.220 -9.601 -5.737 1.00 92.31 74 GLN A C 1
ATOM 555 O O . GLN A 1 74 ? -2.153 -9.075 -6.345 1.00 92.31 74 GLN A O 1
ATOM 560 N N . ASN A 1 75 ? -0.607 -8.976 -4.728 1.00 92.31 75 ASN A N 1
ATOM 561 C CA . ASN A 1 75 ? -0.970 -7.627 -4.286 1.00 92.31 75 ASN A CA 1
ATOM 562 C C . ASN A 1 75 ? -0.167 -6.523 -4.990 1.00 92.31 75 ASN A C 1
ATOM 564 O O . ASN A 1 75 ? -0.484 -5.347 -4.804 1.00 92.31 75 ASN A O 1
ATOM 568 N N . SER A 1 76 ? 0.846 -6.878 -5.784 1.00 90.81 76 SER A N 1
ATOM 569 C CA . SER A 1 76 ? 1.679 -5.925 -6.511 1.00 90.81 76 SER A CA 1
ATOM 570 C C . SER A 1 76 ? 1.031 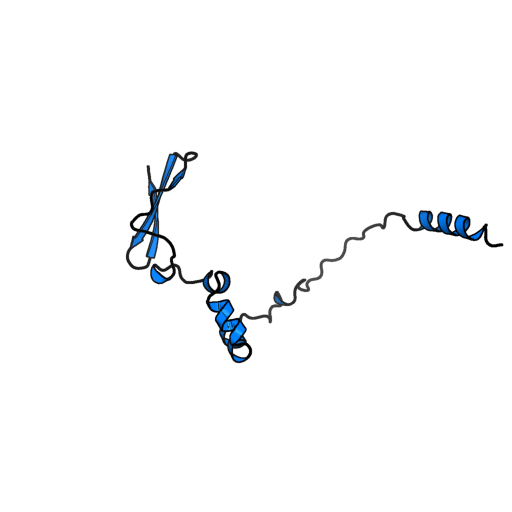-5.496 -7.826 1.00 90.81 76 SER A C 1
ATOM 572 O O . SER A 1 76 ? 0.446 -6.303 -8.542 1.00 90.81 76 SER A O 1
ATOM 574 N N . ALA A 1 77 ? 1.171 -4.215 -8.166 1.00 89.00 77 ALA A N 1
ATOM 575 C CA . ALA A 1 77 ? 0.812 -3.681 -9.481 1.00 89.00 77 ALA A CA 1
ATOM 576 C C . ALA A 1 77 ? 2.025 -3.557 -10.426 1.00 89.00 77 ALA A C 1
ATOM 578 O O . ALA A 1 77 ? 1.883 -3.043 -11.534 1.00 89.00 77 ALA A O 1
ATOM 579 N N . ALA A 1 78 ? 3.220 -3.967 -9.985 1.00 89.88 78 ALA A N 1
ATOM 580 C CA . ALA A 1 78 ? 4.444 -3.845 -10.770 1.00 89.88 78 ALA A CA 1
ATOM 581 C C . ALA A 1 78 ? 4.512 -4.892 -11.896 1.00 89.88 78 ALA A C 1
ATOM 583 O O . ALA A 1 78 ? 4.144 -6.050 -11.705 1.00 89.88 78 ALA A O 1
ATOM 584 N N . ASP A 1 79 ? 5.037 -4.487 -13.054 1.00 91.06 79 ASP A N 1
ATOM 585 C CA . ASP A 1 79 ? 5.437 -5.403 -14.126 1.00 91.06 79 ASP A CA 1
ATOM 586 C C . ASP A 1 79 ? 6.869 -5.880 -13.851 1.00 91.06 79 ASP A C 1
ATOM 588 O O . ASP A 1 79 ? 7.804 -5.086 -13.895 1.00 91.06 79 ASP A O 1
ATOM 592 N N . PHE A 1 80 ? 7.050 -7.161 -13.536 1.00 91.75 80 PHE A N 1
ATOM 593 C CA . PHE A 1 80 ? 8.370 -7.727 -13.230 1.00 91.75 80 PHE A CA 1
ATOM 594 C C . PHE A 1 80 ? 9.092 -8.299 -14.459 1.00 91.75 80 PHE A C 1
ATOM 596 O O . PHE A 1 80 ? 10.297 -8.541 -14.406 1.00 91.75 80 PHE A O 1
ATOM 603 N N . GLU A 1 81 ? 8.384 -8.473 -15.576 1.00 89.00 81 GLU A N 1
ATOM 604 C CA . GLU A 1 81 ? 8.916 -9.111 -16.782 1.00 89.00 81 GLU A CA 1
ATOM 605 C C . GLU A 1 81 ? 9.452 -8.075 -17.771 1.00 89.00 81 GLU A C 1
ATOM 607 O O . GLU A 1 81 ? 10.534 -8.236 -18.341 1.00 89.00 81 GLU A O 1
ATOM 612 N N . LYS A 1 82 ? 8.707 -6.981 -17.967 1.00 90.25 82 LYS A N 1
ATOM 613 C CA . LYS A 1 82 ? 9.001 -5.960 -18.985 1.00 90.25 82 LYS A CA 1
ATOM 614 C C . LYS A 1 82 ? 9.509 -4.645 -18.406 1.00 90.25 82 LYS A C 1
ATOM 616 O O . LYS A 1 82 ? 9.833 -3.741 -19.181 1.00 90.25 82 LYS A O 1
ATOM 621 N N . ALA A 1 83 ? 9.577 -4.505 -17.080 1.00 90.00 83 ALA A N 1
ATOM 622 C CA . ALA A 1 83 ? 10.125 -3.300 -16.469 1.00 90.00 83 ALA A CA 1
ATOM 623 C C . ALA A 1 83 ? 11.570 -3.076 -16.923 1.00 90.00 83 ALA A C 1
ATOM 625 O O . ALA A 1 83 ? 12.455 -3.913 -16.724 1.00 90.00 83 ALA A O 1
ATOM 626 N N . ARG A 1 84 ? 11.806 -1.910 -17.529 1.00 92.00 84 ARG A N 1
ATOM 627 C CA . ARG A 1 84 ? 13.164 -1.448 -17.803 1.00 92.00 84 ARG A CA 1
ATOM 628 C C . ARG A 1 84 ? 13.816 -1.033 -16.482 1.00 92.00 84 ARG A C 1
ATOM 630 O O . ARG A 1 84 ? 13.119 -0.480 -15.630 1.00 92.00 84 ARG A O 1
ATOM 637 N N . PRO A 1 85 ? 15.126 -1.255 -16.322 1.00 94.56 85 PRO A N 1
ATOM 638 C CA . PRO A 1 85 ? 15.849 -0.752 -15.166 1.00 94.56 85 PRO A CA 1
ATOM 639 C C . PRO A 1 85 ? 15.725 0.771 -15.045 1.00 94.56 85 PRO A C 1
ATOM 641 O O . PRO A 1 85 ? 15.792 1.486 -16.048 1.00 94.56 85 PRO A O 1
ATOM 644 N N . VAL A 1 86 ? 15.557 1.261 -13.820 1.00 96.06 86 VAL A N 1
ATOM 645 C CA . VAL A 1 86 ? 15.655 2.687 -13.495 1.00 96.06 86 VAL A CA 1
ATOM 646 C C . VAL A 1 86 ? 17.131 3.018 -13.317 1.00 96.06 86 VAL A C 1
ATOM 648 O O . VAL A 1 86 ? 17.800 2.365 -12.523 1.00 96.06 86 VAL A O 1
ATOM 651 N N . TYR A 1 87 ? 17.637 4.003 -14.055 1.00 97.62 87 TYR A N 1
ATOM 652 C CA . TYR A 1 87 ? 19.013 4.479 -13.916 1.00 97.62 87 TYR A CA 1
ATOM 653 C C . TYR A 1 87 ? 19.067 5.683 -12.973 1.00 97.62 87 TYR A C 1
ATOM 655 O O . TYR A 1 87 ? 18.352 6.664 -13.188 1.00 97.62 87 TYR A O 1
ATOM 663 N N . ASP A 1 88 ? 19.920 5.606 -11.955 1.00 97.62 88 ASP A N 1
ATOM 664 C CA . ASP A 1 88 ? 20.262 6.709 -11.065 1.00 97.62 88 ASP A CA 1
ATOM 665 C C . ASP A 1 88 ? 21.630 7.298 -11.461 1.00 97.62 88 ASP A C 1
ATOM 667 O O . ASP A 1 88 ? 22.671 6.695 -11.175 1.00 97.62 88 ASP A O 1
ATOM 671 N N . PRO A 1 89 ? 21.661 8.488 -12.088 1.00 97.31 89 PRO A N 1
ATOM 672 C CA . PRO A 1 89 ? 22.902 9.111 -12.531 1.00 97.31 89 PRO A CA 1
ATOM 673 C C . PRO A 1 89 ? 23.760 9.659 -11.384 1.00 97.31 89 PRO A C 1
ATOM 675 O O . PRO A 1 89 ? 24.933 9.943 -11.609 1.00 97.31 89 PRO A O 1
ATOM 678 N N . HIS A 1 90 ? 23.207 9.852 -10.180 1.00 97.81 90 HIS A N 1
ATOM 679 C CA . HIS A 1 90 ? 23.977 10.373 -9.049 1.00 97.81 90 HIS A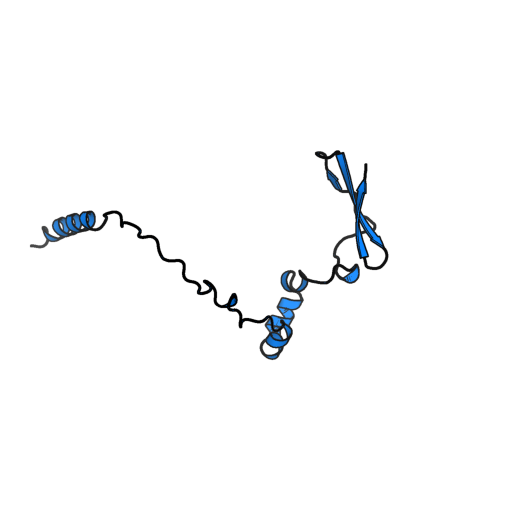 CA 1
ATOM 680 C C . HIS A 1 90 ? 24.927 9.315 -8.488 1.00 97.81 90 HIS A C 1
ATOM 682 O O . HIS A 1 90 ? 26.076 9.615 -8.172 1.00 97.81 90 HIS A O 1
ATOM 688 N N . ASN A 1 91 ? 24.445 8.075 -8.400 1.00 97.12 91 ASN A N 1
ATOM 689 C CA . ASN A 1 91 ? 25.206 6.952 -7.863 1.00 97.12 91 ASN A CA 1
ATOM 690 C C . ASN A 1 91 ? 25.828 6.060 -8.954 1.00 97.12 91 ASN A C 1
ATOM 692 O O . ASN A 1 91 ? 26.644 5.187 -8.634 1.00 97.12 91 ASN A O 1
ATOM 696 N N . ASP A 1 92 ? 25.481 6.299 -10.228 1.00 97.12 92 ASP A N 1
ATOM 697 C CA . ASP A 1 92 ? 25.827 5.456 -11.381 1.00 97.12 92 ASP A CA 1
ATOM 698 C C . ASP A 1 92 ? 25.391 4.001 -11.132 1.00 97.12 92 ASP A C 1
ATOM 700 O O . ASP A 1 92 ? 26.192 3.070 -11.094 1.00 97.12 92 ASP A O 1
ATOM 704 N N . LEU A 1 93 ? 24.096 3.830 -10.845 1.00 98.12 93 LEU A N 1
ATOM 705 C CA . LEU A 1 93 ? 23.475 2.548 -10.505 1.00 98.12 93 LEU A CA 1
ATOM 706 C C . LEU A 1 93 ? 22.195 2.319 -11.307 1.00 98.12 93 LEU A C 1
ATOM 708 O O . LEU A 1 93 ? 21.475 3.254 -11.659 1.00 98.12 93 LEU A O 1
ATOM 712 N N . TYR A 1 94 ? 21.884 1.048 -11.540 1.00 98.00 94 TYR A N 1
ATOM 713 C CA . TYR A 1 94 ? 20.633 0.587 -12.125 1.00 98.00 94 TYR A CA 1
ATOM 714 C C . TYR A 1 94 ? 19.817 -0.202 -11.103 1.00 98.00 94 TYR A C 1
ATOM 716 O O . TYR A 1 94 ? 20.344 -1.041 -10.373 1.00 98.00 94 TYR A O 1
ATOM 724 N N . TYR A 1 95 ? 18.505 0.021 -11.113 1.00 97.44 95 TYR A N 1
ATOM 725 C CA . TYR A 1 95 ? 17.535 -0.656 -10.259 1.00 97.44 95 TYR A CA 1
ATOM 726 C C . TYR A 1 95 ? 16.541 -1.441 -11.105 1.00 97.44 95 TYR A C 1
ATOM 728 O O . TYR A 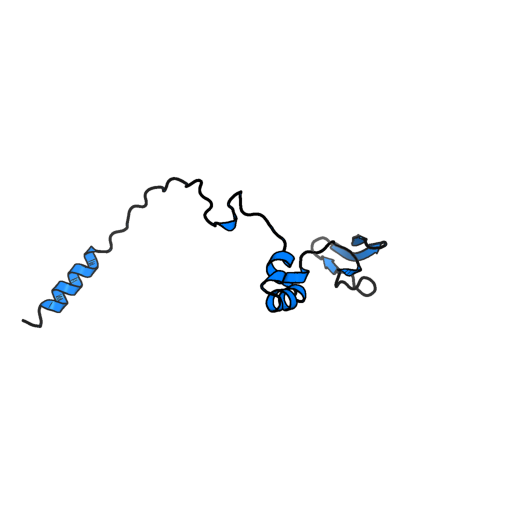1 95 ? 15.821 -0.860 -11.920 1.00 97.44 95 TYR A O 1
ATOM 736 N N . ARG A 1 96 ? 16.453 -2.759 -10.903 1.00 95.31 96 ARG A N 1
ATOM 737 C CA . ARG A 1 96 ? 15.499 -3.623 -11.613 1.00 95.31 96 ARG A CA 1
ATOM 738 C C . ARG A 1 96 ? 14.616 -4.397 -10.631 1.00 95.31 96 ARG A C 1
ATOM 740 O O . ARG A 1 96 ? 15.152 -5.154 -9.820 1.00 95.31 96 ARG A O 1
ATOM 747 N N . PRO A 1 97 ? 13.280 -4.275 -10.708 1.00 95.50 97 PRO A N 1
ATOM 748 C CA . PRO A 1 97 ? 12.393 -5.107 -9.910 1.00 95.50 97 PRO A CA 1
ATOM 749 C C . PRO A 1 97 ? 12.409 -6.554 -10.424 1.00 95.50 97 PRO A C 1
ATOM 751 O O . PRO A 1 97 ? 12.475 -6.798 -11.628 1.00 95.50 97 PRO A O 1
ATOM 754 N N . PHE A 1 98 ? 12.329 -7.517 -9.511 1.00 94.38 98 PHE A N 1
ATOM 755 C CA . PHE A 1 98 ? 12.112 -8.931 -9.821 1.00 94.38 98 PHE A CA 1
ATOM 756 C C . PHE A 1 98 ? 11.393 -9.613 -8.651 1.00 94.38 98 PHE A C 1
ATOM 758 O O . PHE A 1 98 ? 11.243 -9.035 -7.576 1.00 94.38 98 PHE A O 1
ATOM 765 N N . HIS A 1 99 ? 10.958 -10.854 -8.833 1.00 95.00 99 HIS A N 1
ATOM 766 C CA . HIS A 1 99 ? 10.383 -11.652 -7.753 1.00 95.00 99 HIS A CA 1
ATOM 767 C C . HIS A 1 99 ? 11.015 -13.049 -7.712 1.00 95.00 99 HIS A C 1
ATOM 769 O O . HIS A 1 99 ? 11.585 -13.522 -8.696 1.00 95.00 99 HIS A O 1
ATOM 775 N N . ARG A 1 100 ? 10.948 -13.709 -6.553 1.00 94.19 100 ARG A N 1
ATOM 776 C CA . ARG A 1 100 ? 11.293 -15.133 -6.392 1.00 94.19 100 ARG A CA 1
ATOM 777 C C . ARG A 1 100 ? 10.185 -15.795 -5.589 1.00 94.19 100 ARG A C 1
ATOM 779 O O . ARG A 1 100 ? 10.034 -15.514 -4.401 1.00 94.19 100 ARG A O 1
ATOM 786 N N . GLY A 1 101 ? 9.393 -16.637 -6.249 1.00 93.56 101 GLY A N 1
ATOM 787 C CA . GLY A 1 101 ? 8.088 -17.023 -5.710 1.00 93.56 101 GLY A CA 1
ATOM 788 C C . GLY A 1 101 ? 7.218 -15.779 -5.512 1.00 93.56 101 GLY A C 1
ATOM 789 O O . GLY A 1 101 ? 7.180 -14.919 -6.394 1.00 93.56 101 GLY A O 1
ATOM 790 N N . ASP A 1 102 ? 6.592 -15.662 -4.341 1.00 94.25 102 ASP A N 1
ATOM 791 C CA . ASP A 1 102 ? 5.738 -14.520 -3.981 1.00 94.25 102 ASP A CA 1
ATOM 792 C C . ASP A 1 102 ? 6.497 -13.323 -3.396 1.00 94.25 102 ASP A C 1
ATOM 794 O O . ASP A 1 102 ? 5.919 -12.244 -3.250 1.00 94.25 102 ASP A O 1
ATOM 798 N N . SER A 1 103 ? 7.778 -13.496 -3.066 1.00 94.31 103 SER A N 1
ATOM 799 C CA . SER A 1 103 ? 8.606 -12.439 -2.490 1.00 94.31 103 SER A CA 1
ATOM 800 C C . SER A 1 103 ? 9.084 -11.472 -3.568 1.00 94.31 103 SER A C 1
ATOM 802 O O . SER A 1 103 ? 9.597 -11.884 -4.613 1.00 94.31 103 SER A O 1
ATOM 804 N N . LEU A 1 104 ? 8.940 -10.179 -3.287 1.00 95.38 104 LEU A N 1
ATOM 805 C CA . LEU A 1 104 ? 9.267 -9.085 -4.199 1.00 95.38 104 LEU A CA 1
ATOM 806 C C . LEU A 1 104 ? 10.629 -8.487 -3.851 1.00 95.38 104 LEU A C 1
ATOM 808 O O . LEU A 1 104 ? 10.932 -8.271 -2.679 1.00 95.38 104 LEU A O 1
ATOM 812 N N . TYR A 1 105 ? 11.431 -8.188 -4.870 1.00 95.00 105 TYR A N 1
ATOM 813 C CA . TYR A 1 105 ? 12.789 -7.678 -4.720 1.00 95.00 105 TYR A CA 1
ATOM 814 C C . TYR A 1 105 ? 13.076 -6.547 -5.706 1.00 95.00 105 TYR A C 1
ATOM 816 O O . TYR A 1 105 ? 12.460 -6.434 -6.768 1.00 95.00 105 TYR A O 1
ATOM 824 N N . ILE A 1 106 ? 14.078 -5.741 -5.368 1.00 95.50 106 ILE A N 1
ATOM 825 C CA . ILE A 1 106 ? 14.706 -4.780 -6.273 1.00 95.50 106 ILE A CA 1
ATOM 826 C C . ILE A 1 106 ? 16.195 -5.111 -6.292 1.00 95.50 106 ILE A C 1
ATOM 828 O O . ILE A 1 106 ? 16.830 -5.189 -5.242 1.00 95.50 106 ILE A O 1
ATOM 832 N N . MET A 1 107 ? 16.731 -5.365 -7.482 1.00 95.25 107 MET A N 1
ATOM 833 C CA . MET A 1 107 ? 18.159 -5.565 -7.702 1.00 95.25 107 MET A CA 1
ATOM 834 C C . MET A 1 107 ? 18.815 -4.221 -7.977 1.00 95.25 107 MET A C 1
ATOM 836 O O . MET A 1 107 ? 18.356 -3.505 -8.863 1.00 95.25 107 MET A O 1
ATOM 840 N N . GLU A 1 108 ? 19.895 -3.928 -7.266 1.00 97.69 108 GLU A N 1
ATOM 841 C CA . GLU A 1 108 ? 20.798 -2.807 -7.525 1.00 97.69 108 GLU A CA 1
ATOM 842 C C . GLU A 1 108 ? 22.080 -3.350 -8.180 1.00 97.69 108 GLU A C 1
ATOM 844 O O . GLU A 1 108 ? 22.630 -4.348 -7.705 1.00 97.69 108 GLU A O 1
ATOM 849 N N . TYR A 1 109 ? 22.524 -2.758 -9.292 1.00 96.69 109 TYR A N 1
ATOM 850 C CA . TYR A 1 109 ? 23.710 -3.204 -10.040 1.00 96.69 109 TYR A CA 1
ATOM 851 C C . TYR A 1 109 ? 24.324 -2.082 -10.902 1.00 96.69 109 TYR A C 1
ATOM 853 O O . TYR A 1 109 ? 23.738 -1.008 -11.030 1.00 96.69 109 TYR A O 1
ATOM 861 N N . ARG A 1 110 ? 25.505 -2.338 -11.487 1.00 93.44 110 ARG A N 1
ATOM 862 C CA . ARG A 1 110 ? 26.175 -1.495 -12.497 1.00 93.44 110 ARG A CA 1
ATOM 863 C C . ARG A 1 110 ? 26.219 -2.216 -13.836 1.00 93.44 110 ARG A C 1
ATOM 865 O O . ARG A 1 110 ? 26.485 -3.440 -13.811 1.00 93.44 110 ARG A O 1
#

Sequence (110 aa):
MQRLLPLLALAGLMAACGPASERPEAASNEPVYLNHAPEATYVGKEVCGTCHPDKYETFTRSQMGRSFKPATLQNSAADFEKARPVYDPHNDLYYRPFHRGDSLYIMEYR

Foldseek 3Di:
DPPVVVVVVVVVVVVVDDDDDDDDDDDDPDPPDPCPPPPNDDPDCVVVCVVVVVCSVVLCPDCNVLVDDPQWPVSDPDDQPPDDWDADPVVRWTWHWHADHGRTDIDIDD